Protein AF-A0A1N6NI63-F1 (afdb_monomer_lite)

Foldseek 3Di:
DDDDDDPDDPPPPDPDDPDPPPPPVDPDDLLRVLVVLLVVLVVVLVVCVVVVVPVSNVVSVVSNVVSVVSNVVVVPDDDD

Structure (mmCIF, N/CA/C/O backbone):
data_AF-A0A1N6NI63-F1
#
_entry.id   AF-A0A1N6NI63-F1
#
loop_
_atom_site.group_PDB
_atom_site.id
_atom_site.type_symbol
_atom_site.label_atom_id
_atom_site.label_alt_id
_atom_site.label_comp_id
_atom_site.label_asym_id
_atom_site.label_entity_id
_atom_site.label_seq_id
_atom_site.pdbx_PDB_ins_code
_atom_site.Cartn_x
_atom_site.Cartn_y
_atom_site.Cartn_z
_atom_site.occupancy
_atom_site.B_iso_or_equiv
_atom_site.auth_seq_id
_atom_site.auth_comp_id
_atom_site.auth_asym_id
_atom_site.auth_atom_id
_atom_site.pdbx_PDB_model_num
ATOM 1 N N . MET A 1 1 ? 62.835 33.799 -11.335 1.00 40.09 1 MET A N 1
ATOM 2 C CA . MET A 1 1 ? 62.368 32.399 -11.242 1.00 40.09 1 MET A CA 1
ATOM 3 C C . MET A 1 1 ? 61.181 32.391 -10.291 1.00 40.09 1 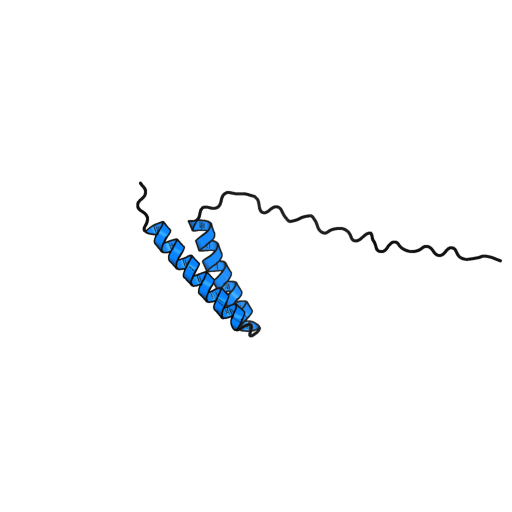MET A C 1
ATOM 5 O O . MET A 1 1 ? 61.390 32.448 -9.091 1.00 40.09 1 MET A O 1
ATOM 9 N N . SER A 1 2 ? 59.959 32.477 -10.825 1.00 43.06 2 SER A N 1
ATOM 10 C CA . SER A 1 2 ? 58.725 32.544 -10.029 1.00 43.06 2 SER A CA 1
ATOM 11 C C . SER A 1 2 ? 58.031 31.187 -10.119 1.00 43.06 2 SER A C 1
ATOM 13 O O . SER A 1 2 ? 57.487 30.839 -11.168 1.00 43.06 2 SER A O 1
ATOM 15 N N . GLY A 1 3 ? 58.168 30.379 -9.068 1.00 42.06 3 GLY A N 1
ATOM 16 C CA . GLY A 1 3 ? 57.471 29.105 -8.928 1.00 42.06 3 GLY A CA 1
ATOM 17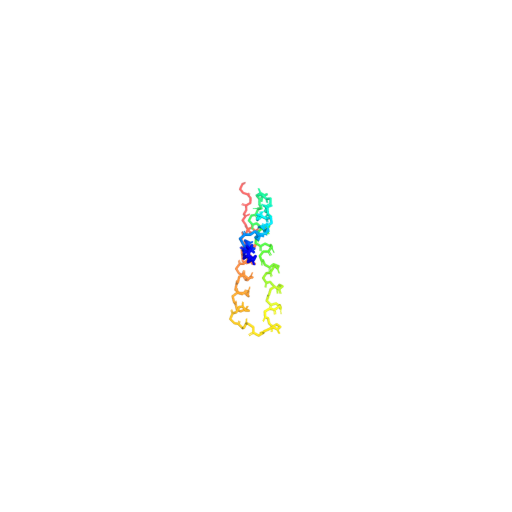 C C . GLY A 1 3 ? 56.052 29.369 -8.441 1.00 42.06 3 GLY A C 1
ATOM 18 O O . GLY A 1 3 ? 55.866 29.944 -7.373 1.00 42.06 3 GLY A O 1
ATOM 19 N N . LYS A 1 4 ? 55.066 28.991 -9.254 1.00 47.84 4 LYS A N 1
ATOM 20 C CA . LYS A 1 4 ? 53.640 29.067 -8.930 1.00 47.84 4 LYS A CA 1
ATOM 21 C C . LYS A 1 4 ? 53.349 28.183 -7.714 1.00 47.84 4 LYS A C 1
ATOM 23 O O . LYS A 1 4 ? 53.641 26.990 -7.758 1.00 47.84 4 LYS A O 1
ATOM 28 N N . ALA A 1 5 ? 52.768 28.762 -6.665 1.00 45.38 5 ALA A N 1
ATOM 29 C CA . ALA A 1 5 ? 52.110 27.987 -5.626 1.00 45.38 5 ALA A CA 1
ATOM 30 C C . ALA A 1 5 ? 50.872 27.325 -6.243 1.00 45.38 5 ALA A C 1
ATOM 32 O O . ALA A 1 5 ? 50.039 27.978 -6.873 1.00 45.38 5 ALA A O 1
ATOM 33 N N . CYS A 1 6 ? 50.839 26.004 -6.138 1.00 42.62 6 CYS A N 1
ATOM 34 C CA . CYS A 1 6 ? 49.693 25.171 -6.430 1.00 42.62 6 CYS A CA 1
ATOM 35 C C . CYS A 1 6 ? 48.716 25.336 -5.262 1.00 42.62 6 CYS A C 1
ATOM 37 O O . CYS A 1 6 ? 48.888 24.679 -4.239 1.00 42.62 6 CYS A O 1
ATOM 39 N N . ASP A 1 7 ? 47.738 26.233 -5.392 1.00 49.72 7 ASP A N 1
ATOM 40 C CA . ASP A 1 7 ? 46.590 26.252 -4.486 1.00 49.72 7 ASP A CA 1
ATOM 41 C C . ASP A 1 7 ? 45.691 25.071 -4.857 1.00 49.72 7 ASP A C 1
ATOM 43 O O . ASP A 1 7 ? 44.898 25.110 -5.800 1.00 49.72 7 ASP A O 1
ATOM 47 N N . THR A 1 8 ? 45.900 23.968 -4.146 1.00 49.34 8 THR A N 1
ATOM 48 C CA . THR A 1 8 ? 45.001 22.820 -4.122 1.00 49.34 8 THR A CA 1
ATOM 49 C C . THR A 1 8 ? 43.659 23.300 -3.578 1.00 49.34 8 THR A C 1
ATOM 51 O O . THR A 1 8 ? 43.541 23.621 -2.400 1.00 49.34 8 THR A O 1
ATOM 54 N N . LEU A 1 9 ? 42.653 23.394 -4.445 1.00 56.41 9 LEU A N 1
ATOM 55 C CA . LEU A 1 9 ? 41.271 23.615 -4.034 1.00 56.41 9 LEU A CA 1
ATOM 56 C C . LEU A 1 9 ? 40.805 22.371 -3.263 1.00 56.41 9 LEU A C 1
ATOM 58 O O . LEU A 1 9 ? 40.672 21.300 -3.855 1.00 56.41 9 LEU A O 1
ATOM 62 N N . ASP A 1 10 ? 40.598 22.522 -1.954 1.00 52.19 10 ASP A N 1
ATOM 63 C CA . ASP A 1 10 ? 39.987 21.517 -1.082 1.00 52.19 10 ASP A CA 1
ATOM 64 C C . ASP A 1 10 ? 38.605 21.123 -1.632 1.00 52.19 10 ASP A C 1
ATOM 66 O O . ASP A 1 10 ? 37.641 21.888 -1.575 1.00 52.19 10 ASP A O 1
ATOM 70 N N . ILE A 1 11 ? 38.511 19.910 -2.181 1.00 58.94 11 ILE A N 1
ATOM 71 C CA . ILE A 1 11 ? 37.267 19.291 -2.673 1.00 58.94 11 ILE A CA 1
ATOM 72 C C . ILE A 1 11 ? 36.336 18.889 -1.509 1.00 58.94 11 ILE A C 1
ATOM 74 O O . ILE A 1 11 ? 35.162 18.597 -1.725 1.00 58.94 11 ILE A O 1
ATOM 78 N N . ASP A 1 12 ? 36.816 18.945 -0.266 1.00 51.81 12 ASP A N 1
ATOM 79 C CA . ASP A 1 12 ? 36.104 18.420 0.902 1.00 51.81 12 ASP A CA 1
ATOM 80 C C . ASP A 1 12 ? 35.040 19.359 1.493 1.00 51.81 12 ASP A C 1
ATOM 82 O O . ASP A 1 12 ? 34.343 18.983 2.435 1.00 51.81 12 ASP A O 1
ATOM 86 N N . THR A 1 13 ? 34.822 20.551 0.927 1.00 60.56 13 THR A N 1
ATOM 87 C CA . THR A 1 13 ? 33.712 21.421 1.365 1.00 60.56 13 THR A CA 1
ATOM 88 C C . THR A 1 13 ? 32.470 21.199 0.503 1.00 60.56 13 THR A C 1
ATOM 90 O O . THR A 1 13 ? 31.984 22.105 -0.171 1.00 60.56 13 THR A O 1
ATOM 93 N N . VAL A 1 14 ? 31.938 19.975 0.511 1.00 60.44 14 VAL A N 1
ATOM 94 C CA . VAL A 1 14 ? 30.553 19.744 0.081 1.00 60.44 14 VAL A CA 1
ATOM 95 C C . VAL A 1 14 ? 29.652 20.254 1.209 1.00 60.44 14 VAL A C 1
ATOM 97 O O . VAL A 1 14 ? 29.736 19.722 2.318 1.00 60.44 14 VAL A O 1
ATOM 100 N N . PRO A 1 15 ? 28.791 21.265 0.978 1.00 59.69 15 PRO A N 1
ATOM 101 C CA . PRO A 1 15 ? 27.780 21.643 1.953 1.00 59.69 15 PRO A CA 1
ATOM 102 C C . PRO A 1 15 ? 26.924 20.409 2.217 1.00 59.69 15 PRO A C 1
ATOM 104 O O . PRO A 1 15 ? 26.266 19.903 1.303 1.00 59.69 15 PRO A O 1
ATOM 107 N N . GLN A 1 16 ? 26.984 19.881 3.439 1.00 58.19 16 GLN A N 1
ATOM 108 C CA . GLN A 1 16 ? 26.133 18.763 3.807 1.00 58.19 16 GLN A CA 1
ATOM 109 C C . GLN A 1 16 ? 24.676 19.223 3.647 1.00 58.19 16 GLN A C 1
ATOM 111 O O . GLN A 1 16 ? 24.321 20.288 4.164 1.00 58.19 16 GLN A O 1
ATOM 116 N N . PRO A 1 17 ? 23.838 18.494 2.885 1.00 56.75 17 PRO A N 1
ATOM 117 C CA . PRO A 1 17 ? 22.418 18.799 2.830 1.00 56.75 17 PRO A CA 1
ATOM 118 C C . PRO A 1 17 ? 21.879 18.744 4.262 1.00 56.75 17 PRO A C 1
ATOM 120 O O . PRO A 1 17 ? 22.356 17.903 5.027 1.00 56.75 17 PRO A O 1
ATOM 123 N N 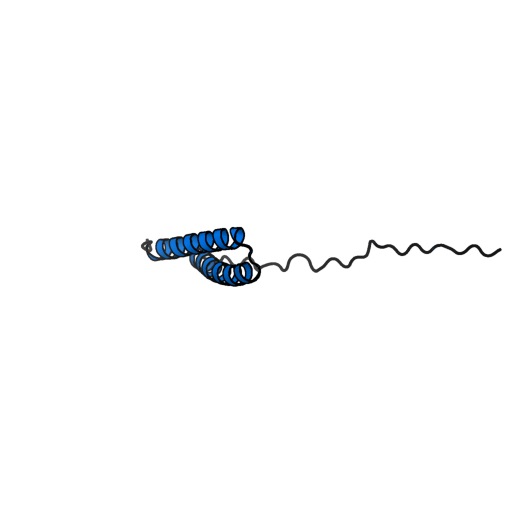. PRO A 1 18 ? 20.936 19.628 4.636 1.00 57.88 18 PRO A N 1
ATOM 124 C CA . PRO A 1 18 ? 20.417 19.692 5.991 1.00 57.88 18 PRO A CA 1
ATOM 125 C C . PRO A 1 18 ? 19.964 18.296 6.412 1.00 57.88 18 PRO A C 1
ATOM 127 O O . PRO A 1 18 ? 19.018 17.728 5.863 1.00 57.88 18 PRO A O 1
ATOM 130 N N . GLU A 1 19 ? 20.759 17.749 7.325 1.00 58.41 19 GLU A N 1
ATOM 131 C CA . GLU A 1 19 ? 20.482 16.666 8.244 1.00 58.41 19 GLU A CA 1
ATOM 132 C C . GLU A 1 19 ? 18.988 16.378 8.348 1.00 58.41 19 GLU A C 1
ATOM 134 O O . GLU A 1 19 ? 18.219 17.217 8.809 1.00 58.41 19 GLU A O 1
ATOM 139 N N . HIS A 1 20 ? 18.627 15.201 7.819 1.00 52.88 20 HIS A N 1
ATOM 140 C CA . HIS A 1 20 ? 17.343 14.514 7.916 1.00 52.88 20 HIS A CA 1
ATOM 141 C C . HIS A 1 20 ? 16.241 15.409 8.457 1.00 52.88 20 HIS A C 1
ATOM 143 O O . HIS A 1 20 ? 16.120 15.530 9.675 1.00 52.88 20 HIS A O 1
ATOM 149 N N . ALA A 1 21 ? 15.455 16.012 7.554 1.00 50.47 21 ALA A N 1
ATOM 150 C CA . ALA A 1 21 ? 14.193 16.651 7.897 1.00 50.47 21 ALA A CA 1
ATOM 151 C C . ALA A 1 21 ? 13.526 15.801 8.980 1.00 50.47 21 ALA A C 1
ATOM 153 O O . ALA A 1 21 ? 13.105 14.677 8.700 1.00 50.47 21 ALA A O 1
ATOM 154 N N . GLN A 1 22 ? 13.579 16.288 10.224 1.00 51.56 22 GLN A N 1
ATOM 155 C CA . GLN A 1 22 ? 13.064 15.570 11.374 1.00 51.56 22 GLN A CA 1
ATOM 156 C C . GLN A 1 22 ? 11.589 15.396 11.067 1.00 51.56 22 GLN A C 1
ATOM 158 O O . GLN A 1 22 ? 10.823 16.359 11.109 1.00 51.56 22 GLN A O 1
ATOM 163 N N . VAL A 1 23 ? 11.211 14.186 10.654 1.00 55.84 23 VAL A N 1
ATOM 164 C CA . VAL A 1 23 ? 9.812 13.801 10.601 1.00 55.84 23 VAL A CA 1
ATOM 165 C C . VAL A 1 23 ? 9.377 13.964 12.041 1.00 55.84 23 VAL A C 1
ATOM 167 O O . VAL A 1 23 ? 9.875 13.249 12.908 1.00 55.84 23 VAL A O 1
ATOM 170 N N . ALA A 1 24 ? 8.598 15.014 12.306 1.00 59.25 24 ALA A N 1
ATOM 171 C CA . ALA A 1 24 ? 8.118 15.309 13.639 1.00 59.25 24 ALA A CA 1
ATOM 172 C C . ALA A 1 24 ? 7.578 14.002 14.220 1.00 59.25 24 ALA A C 1
ATOM 174 O O . ALA A 1 24 ? 6.753 13.350 13.578 1.00 59.25 24 ALA A O 1
ATOM 175 N N . ASP A 1 25 ? 8.101 13.609 15.381 1.00 62.69 25 ASP A N 1
ATOM 176 C CA . ASP A 1 25 ? 7.801 12.344 16.056 1.00 62.69 25 ASP A CA 1
ATOM 177 C C . ASP A 1 25 ? 6.405 12.424 16.691 1.00 62.69 25 ASP A C 1
ATOM 179 O O . ASP A 1 25 ? 6.212 12.337 17.904 1.00 62.69 25 ASP A O 1
ATOM 183 N N . LEU A 1 26 ? 5.409 12.739 15.862 1.00 65.56 26 LEU A N 1
ATOM 184 C CA . LEU A 1 26 ? 4.021 12.707 16.253 1.00 65.56 26 LEU A CA 1
ATOM 185 C C . LEU A 1 26 ? 3.653 11.224 16.342 1.00 65.56 26 LEU A C 1
ATOM 187 O O . LEU A 1 26 ? 3.809 10.514 15.344 1.00 65.56 26 LEU A O 1
ATOM 191 N N . PRO A 1 27 ? 3.179 10.732 17.497 1.00 78.50 27 PRO A N 1
ATOM 192 C CA . PRO A 1 27 ? 2.790 9.339 17.620 1.00 78.50 27 PRO A CA 1
ATOM 193 C C . PRO A 1 27 ? 1.563 9.094 16.737 1.00 78.50 27 PRO A C 1
ATOM 195 O O . PRO A 1 27 ? 0.434 9.372 17.137 1.00 78.50 27 PRO A O 1
ATOM 198 N N . LEU A 1 28 ? 1.790 8.602 15.519 1.00 84.88 28 LEU A N 1
ATOM 199 C CA . LEU A 1 28 ? 0.725 8.180 14.619 1.00 84.88 28 LEU A CA 1
ATOM 200 C C . LEU A 1 28 ? 0.057 6.938 15.206 1.00 84.88 28 LEU A C 1
ATOM 202 O O . LEU A 1 28 ? 0.722 5.977 15.607 1.00 84.88 28 LEU A O 1
ATOM 206 N N . SER A 1 29 ? -1.270 6.935 15.241 1.00 93.38 29 SER A N 1
ATOM 207 C CA . SER A 1 29 ? -2.024 5.739 15.588 1.00 93.38 29 SER A CA 1
ATOM 208 C C . SER A 1 29 ? -1.778 4.637 14.554 1.00 93.38 29 SER A C 1
ATOM 210 O O . SER A 1 29 ? -1.534 4.897 13.375 1.00 93.38 29 SER A O 1
ATOM 212 N N . ALA A 1 30 ? -1.893 3.376 14.977 1.00 93.31 30 ALA A N 1
ATOM 213 C CA . ALA A 1 30 ? -1.735 2.236 14.071 1.00 93.31 30 ALA A CA 1
ATOM 214 C C . ALA A 1 30 ? -2.682 2.312 12.857 1.00 93.31 30 ALA A C 1
ATOM 216 O O . ALA A 1 30 ? -2.313 1.896 11.762 1.00 93.31 30 ALA A O 1
ATOM 217 N N . LEU A 1 31 ? -3.878 2.886 13.043 1.00 95.69 31 LEU A N 1
ATOM 218 C CA . LEU A 1 31 ? -4.841 3.104 11.967 1.00 95.69 31 LEU A CA 1
ATOM 219 C C . LEU A 1 31 ? -4.339 4.140 10.956 1.00 95.69 31 LEU A C 1
ATOM 221 O O . LEU A 1 31 ? -4.430 3.908 9.753 1.00 95.69 31 LEU A O 1
ATOM 225 N N . GLU A 1 32 ? -3.796 5.263 11.432 1.00 95.75 32 GLU A N 1
ATOM 226 C CA . GLU A 1 32 ? -3.219 6.302 10.570 1.00 95.75 32 GLU A CA 1
ATOM 227 C C . GLU A 1 32 ? -2.038 5.758 9.767 1.00 95.75 32 GLU A C 1
ATOM 229 O O . GLU A 1 32 ? -1.974 5.967 8.557 1.00 95.75 32 GLU A O 1
ATOM 234 N N . VAL A 1 33 ? -1.149 4.993 10.408 1.00 96.25 33 VAL A N 1
ATOM 235 C CA . VAL A 1 33 ? -0.011 4.358 9.728 1.00 96.25 33 VAL A CA 1
ATOM 236 C C . VAL A 1 33 ? -0.486 3.367 8.664 1.00 96.25 33 VAL A C 1
ATOM 238 O O . VAL A 1 33 ? -0.013 3.424 7.530 1.00 96.25 33 VAL A O 1
ATOM 241 N N . ALA A 1 34 ? -1.434 2.484 8.991 1.00 97.69 34 ALA A N 1
ATOM 242 C CA . ALA A 1 34 ? -1.948 1.501 8.037 1.00 97.69 34 ALA A CA 1
ATOM 243 C C . ALA A 1 34 ? -2.636 2.178 6.837 1.00 97.69 34 ALA A C 1
ATOM 245 O O . ALA A 1 34 ? -2.356 1.835 5.691 1.00 97.69 34 ALA A O 1
ATOM 246 N N . THR A 1 35 ? -3.447 3.209 7.087 1.00 97.81 35 THR A N 1
ATOM 247 C CA . THR A 1 35 ? -4.141 3.982 6.038 1.00 97.81 35 THR A CA 1
ATOM 248 C C . THR A 1 35 ? -3.154 4.716 5.127 1.00 97.81 35 THR A C 1
ATOM 250 O O . THR A 1 35 ? -3.311 4.744 3.902 1.00 97.81 35 THR A O 1
ATOM 253 N N . PHE A 1 36 ? -2.103 5.293 5.715 1.00 97.69 36 PHE A N 1
ATOM 254 C CA . PHE A 1 36 ? -1.038 5.948 4.966 1.00 97.69 36 PHE A CA 1
ATOM 255 C C . PHE A 1 36 ? -0.294 4.960 4.062 1.00 97.69 36 PHE A C 1
ATOM 257 O O . PHE A 1 36 ? -0.121 5.229 2.873 1.00 97.69 36 PHE A O 1
ATOM 264 N N . ILE A 1 37 ? 0.104 3.799 4.593 1.00 98.12 37 ILE A N 1
ATOM 265 C CA . ILE A 1 37 ? 0.803 2.762 3.821 1.00 98.12 37 ILE A CA 1
ATOM 266 C C . ILE A 1 37 ? -0.078 2.240 2.683 1.00 98.12 37 ILE A C 1
ATOM 268 O O . ILE A 1 37 ? 0.409 2.116 1.558 1.00 98.12 37 ILE A O 1
ATOM 272 N N . GLU A 1 38 ? -1.360 1.970 2.931 1.00 98.56 38 GLU A N 1
ATOM 273 C CA . GLU A 1 38 ? -2.301 1.514 1.900 1.00 98.56 38 GLU A CA 1
ATOM 274 C C . GLU A 1 38 ? -2.371 2.502 0.722 1.00 98.56 38 GLU A C 1
ATOM 276 O O . GLU A 1 38 ? -2.235 2.111 -0.441 1.00 98.56 38 GLU A O 1
ATOM 281 N N . SER A 1 39 ? -2.513 3.795 1.022 1.00 98.25 39 SER A N 1
ATOM 282 C CA . SER A 1 39 ? -2.614 4.848 0.004 1.00 98.25 39 SER A CA 1
ATOM 283 C C . SER A 1 39 ? -1.292 5.038 -0.747 1.00 98.25 39 SER A C 1
ATOM 285 O O . SER A 1 39 ? -1.252 5.001 -1.979 1.00 98.25 39 SER A O 1
ATOM 287 N N . MET A 1 40 ? -0.183 5.154 -0.012 1.00 98.50 40 MET A N 1
ATOM 288 C CA . MET A 1 40 ? 1.151 5.358 -0.581 1.00 98.50 40 MET A CA 1
ATOM 289 C C . MET A 1 40 ? 1.567 4.193 -1.488 1.00 98.50 40 MET A C 1
ATOM 291 O O . MET A 1 40 ? 2.091 4.402 -2.582 1.00 98.50 40 MET A O 1
ATOM 295 N N . THR A 1 41 ? 1.321 2.950 -1.073 1.00 98.62 41 THR A N 1
ATOM 296 C CA . THR A 1 41 ? 1.671 1.767 -1.876 1.00 98.62 41 THR A CA 1
ATOM 297 C C . THR A 1 41 ? 0.854 1.680 -3.165 1.00 98.62 41 THR A C 1
ATOM 299 O O . THR A 1 41 ? 1.393 1.258 -4.191 1.00 98.62 41 THR A O 1
ATOM 302 N N . ALA A 1 42 ? -0.401 2.142 -3.168 1.00 98.38 42 ALA A N 1
ATOM 303 C CA . ALA A 1 42 ? -1.213 2.234 -4.381 1.00 98.38 42 ALA A CA 1
ATOM 304 C C . ALA A 1 42 ? -0.609 3.205 -5.413 1.00 98.38 42 ALA A C 1
ATOM 306 O O . ALA A 1 42 ? -0.491 2.853 -6.594 1.00 98.38 42 ALA A O 1
ATOM 307 N N . GLU A 1 43 ? -0.178 4.390 -4.972 1.00 98.50 43 GLU A N 1
ATOM 308 C CA . GLU A 1 43 ? 0.463 5.404 -5.822 1.00 98.50 43 GLU A CA 1
ATOM 309 C C . GLU A 1 43 ? 1.824 4.934 -6.347 1.00 98.50 43 GLU A C 1
ATOM 311 O O . GLU A 1 43 ? 2.084 4.973 -7.555 1.00 98.50 43 GLU A O 1
ATOM 316 N N . LEU A 1 44 ? 2.675 4.403 -5.462 1.00 98.69 44 LEU A N 1
ATOM 317 C CA . LEU A 1 44 ? 3.976 3.843 -5.836 1.00 98.69 44 LEU A CA 1
ATOM 318 C C . LEU A 1 44 ? 3.826 2.731 -6.875 1.00 98.69 44 LEU A C 1
ATOM 320 O O . LEU A 1 44 ? 4.631 2.637 -7.804 1.00 98.69 44 LEU A O 1
ATOM 324 N N . ARG A 1 45 ? 2.783 1.900 -6.765 1.00 98.38 45 ARG A N 1
ATOM 325 C CA . ARG A 1 45 ? 2.551 0.804 -7.711 1.00 98.38 45 ARG A CA 1
ATOM 326 C C . ARG A 1 45 ? 2.204 1.327 -9.099 1.00 98.38 45 ARG A C 1
ATOM 328 O O . ARG A 1 45 ? 2.646 0.748 -10.090 1.00 98.38 45 ARG A O 1
ATOM 335 N N . LEU A 1 46 ? 1.433 2.411 -9.189 1.00 97.88 46 LEU A N 1
ATOM 336 C CA . LEU A 1 46 ? 1.125 3.057 -10.466 1.00 97.88 46 LEU A CA 1
ATOM 337 C C . LEU A 1 46 ? 2.408 3.554 -11.147 1.00 97.88 46 LEU A C 1
ATOM 339 O O . LEU A 1 46 ? 2.615 3.290 -12.332 1.00 97.88 46 LEU A O 1
ATOM 343 N N . MET A 1 47 ? 3.296 4.195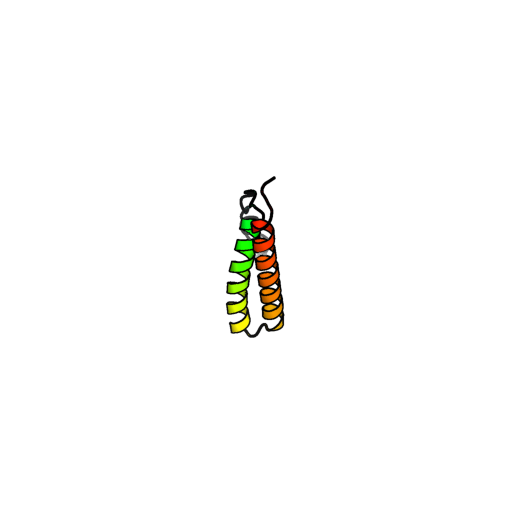 -10.384 1.00 98.56 47 MET A N 1
ATOM 344 C CA . MET A 1 47 ? 4.592 4.663 -10.885 1.00 98.56 47 MET A CA 1
ATOM 345 C C . MET A 1 47 ? 5.498 3.498 -11.303 1.00 98.56 47 MET A C 1
ATOM 347 O O . MET A 1 47 ? 6.038 3.505 -12.409 1.00 98.56 47 MET A O 1
ATOM 351 N N . ALA A 1 48 ? 5.605 2.455 -10.474 1.00 98.56 48 ALA A N 1
ATOM 352 C CA . ALA A 1 48 ? 6.415 1.268 -10.748 1.00 98.56 48 ALA A CA 1
ATOM 353 C C . ALA A 1 48 ? 5.964 0.524 -12.017 1.00 98.56 48 ALA A C 1
ATOM 355 O O . ALA A 1 48 ? 6.801 0.065 -12.797 1.00 98.56 48 ALA A O 1
ATOM 356 N N . ARG A 1 49 ? 4.650 0.459 -12.272 1.00 97.69 49 ARG A N 1
ATOM 357 C CA . ARG A 1 49 ? 4.094 -0.086 -13.521 1.00 97.69 49 ARG A CA 1
ATOM 358 C C . ARG A 1 49 ? 4.519 0.727 -14.737 1.00 97.69 49 ARG A C 1
ATOM 360 O O . ARG A 1 49 ? 4.863 0.140 -15.759 1.00 97.69 49 ARG A O 1
ATOM 367 N N . GLY A 1 50 ? 4.541 2.056 -14.618 1.00 98.00 50 GLY A N 1
ATOM 368 C CA . GLY A 1 50 ? 4.961 2.960 -15.694 1.00 98.00 50 GLY A CA 1
ATOM 369 C C . GLY A 1 50 ? 6.393 2.718 -16.180 1.00 98.00 50 GLY A C 1
ATOM 370 O O . GLY A 1 50 ? 6.687 2.937 -17.352 1.00 98.00 50 GLY A O 1
ATOM 371 N N . VAL A 1 51 ? 7.264 2.200 -15.309 1.00 98.38 51 VAL A N 1
ATOM 372 C CA . VAL A 1 51 ? 8.668 1.873 -15.618 1.00 98.38 51 VAL A CA 1
ATOM 373 C C . VAL A 1 51 ? 8.963 0.366 -15.639 1.00 98.38 51 VAL A C 1
ATOM 375 O O . VAL A 1 51 ? 10.125 -0.029 -15.662 1.00 98.38 51 VAL A O 1
ATOM 378 N N . ARG A 1 52 ? 7.926 -0.487 -15.678 1.00 97.62 52 ARG A N 1
ATOM 379 C CA . ARG A 1 52 ? 8.034 -1.960 -15.783 1.00 97.62 52 ARG A CA 1
ATOM 380 C C . ARG A 1 52 ? 8.850 -2.623 -14.661 1.00 97.62 52 ARG A C 1
ATOM 382 O O . ARG A 1 52 ? 9.565 -3.597 -14.888 1.00 97.62 52 ARG A O 1
ATOM 389 N N . LEU A 1 53 ? 8.744 -2.113 -13.436 1.00 98.62 53 LEU A N 1
ATOM 390 C CA . LEU A 1 53 ? 9.344 -2.740 -12.254 1.00 98.62 53 LEU A CA 1
ATOM 391 C C . LEU A 1 53 ? 8.397 -3.810 -11.688 1.00 98.62 53 LEU A C 1
ATOM 393 O O . LEU A 1 53 ? 7.795 -3.624 -10.631 1.00 98.62 53 LEU A O 1
ATOM 397 N N . ASP A 1 54 ? 8.237 -4.925 -12.402 1.00 98.06 54 ASP A N 1
ATOM 398 C CA . ASP A 1 54 ? 7.191 -5.928 -12.129 1.00 98.06 54 ASP A CA 1
ATOM 399 C C . ASP A 1 54 ? 7.290 -6.543 -10.721 1.00 98.06 54 ASP A C 1
ATOM 401 O O . ASP A 1 54 ? 6.297 -6.615 -9.995 1.00 98.06 54 ASP A O 1
ATOM 405 N N . THR A 1 55 ? 8.500 -6.904 -10.283 1.00 98.62 55 THR A N 1
ATOM 406 C CA . THR A 1 55 ? 8.743 -7.422 -8.925 1.00 98.62 55 THR A CA 1
ATOM 407 C C . THR A 1 55 ? 8.391 -6.394 -7.849 1.00 98.62 55 THR A C 1
ATOM 409 O O . THR A 1 55 ? 7.800 -6.737 -6.827 1.00 98.62 55 THR A O 1
ATOM 412 N N . LEU A 1 56 ? 8.702 -5.113 -8.078 1.00 98.62 56 LEU A N 1
ATOM 413 C CA . LEU A 1 56 ? 8.334 -4.046 -7.147 1.00 98.62 56 LEU A CA 1
ATOM 414 C C . LEU A 1 56 ? 6.813 -3.855 -7.111 1.00 98.62 56 LEU A C 1
ATOM 416 O O . LEU A 1 56 ? 6.244 -3.690 -6.038 1.00 98.62 56 LEU A O 1
ATOM 420 N N . CYS A 1 57 ? 6.138 -3.940 -8.261 1.00 98.69 57 CYS A N 1
ATOM 421 C CA . CYS A 1 57 ? 4.678 -3.869 -8.326 1.00 98.69 57 CYS A CA 1
ATOM 422 C C . CYS A 1 57 ? 4.012 -4.965 -7.491 1.00 98.69 57 CYS A C 1
ATOM 424 O O . CYS A 1 57 ? 3.001 -4.700 -6.841 1.00 98.69 57 CYS A O 1
ATOM 426 N N . TYR A 1 58 ? 4.575 -6.176 -7.509 1.00 98.31 58 TYR A N 1
ATOM 427 C CA . TYR A 1 58 ? 4.111 -7.290 -6.688 1.00 98.31 58 TYR A CA 1
ATOM 428 C C . TYR A 1 58 ? 4.243 -6.982 -5.192 1.00 98.31 58 TYR A C 1
ATOM 430 O O . TYR A 1 58 ? 3.262 -7.095 -4.460 1.00 98.31 58 TYR A O 1
ATOM 438 N N . PHE A 1 59 ? 5.417 -6.528 -4.740 1.00 98.69 59 PHE A N 1
ATOM 439 C CA . PHE A 1 59 ? 5.625 -6.196 -3.327 1.00 98.69 59 PHE A CA 1
ATOM 440 C C . PHE A 1 59 ? 4.759 -5.028 -2.854 1.00 98.69 59 PHE A C 1
ATOM 442 O O . PHE A 1 59 ? 4.239 -5.070 -1.744 1.00 98.69 59 PHE A O 1
ATOM 449 N N . LEU A 1 60 ? 4.557 -4.016 -3.698 1.00 98.69 60 LEU A N 1
ATOM 450 C CA . LEU A 1 60 ? 3.674 -2.895 -3.382 1.00 98.69 60 LEU A CA 1
ATOM 451 C C . LEU A 1 60 ? 2.212 -3.335 -3.278 1.00 98.69 60 LEU A C 1
ATOM 453 O O . LEU A 1 60 ? 1.510 -2.880 -2.382 1.00 98.69 60 LEU A O 1
ATOM 457 N N . GLU A 1 61 ? 1.754 -4.247 -4.141 1.00 98.62 61 GLU A N 1
ATOM 458 C CA . GLU A 1 61 ? 0.405 -4.806 -4.013 1.00 98.62 61 GLU A CA 1
ATOM 459 C C . GLU A 1 61 ? 0.252 -5.635 -2.737 1.00 98.62 61 GLU A C 1
ATOM 461 O O . GLU A 1 61 ? -0.744 -5.489 -2.035 1.00 98.62 61 GLU A O 1
ATOM 466 N N . MET A 1 62 ? 1.244 -6.464 -2.409 1.00 98.56 62 MET A N 1
ATOM 467 C CA . MET A 1 62 ? 1.243 -7.226 -1.162 1.00 98.56 62 MET A CA 1
ATOM 468 C C . MET A 1 62 ? 1.203 -6.321 0.072 1.00 98.56 62 MET A C 1
ATOM 470 O O . MET A 1 62 ? 0.393 -6.550 0.964 1.00 98.56 62 MET A O 1
ATOM 474 N N . ALA A 1 63 ? 2.043 -5.284 0.113 1.00 98.62 63 ALA A N 1
ATOM 475 C CA . ALA A 1 63 ? 2.073 -4.331 1.219 1.00 98.62 63 ALA A CA 1
ATOM 476 C C . ALA A 1 63 ? 0.739 -3.584 1.367 1.00 98.62 63 ALA A C 1
ATOM 478 O O . ALA A 1 63 ? 0.281 -3.363 2.486 1.00 98.62 63 ALA A O 1
ATOM 479 N N . ARG A 1 64 ? 0.092 -3.245 0.244 1.00 98.62 64 ARG A N 1
ATOM 480 C CA . ARG A 1 64 ? -1.241 -2.638 0.237 1.00 98.62 64 ARG A CA 1
ATOM 481 C C . ARG A 1 64 ? -2.283 -3.560 0.863 1.00 98.62 64 ARG A C 1
ATOM 483 O O . ARG A 1 64 ? -3.005 -3.128 1.749 1.00 98.62 64 ARG A O 1
ATOM 490 N N . VAL A 1 65 ? -2.326 -4.823 0.431 1.00 98.50 65 VAL A N 1
ATOM 491 C CA . VAL A 1 65 ? -3.258 -5.831 0.965 1.00 98.50 65 VAL A CA 1
ATOM 492 C C . VAL A 1 65 ? -3.046 -6.047 2.464 1.00 98.50 65 VAL A C 1
ATOM 494 O O . VAL A 1 65 ? -4.018 -6.070 3.213 1.00 98.50 65 VAL A O 1
ATOM 497 N N . GLU A 1 66 ? -1.794 -6.154 2.914 1.00 98.50 66 GLU A N 1
ATOM 498 C CA . GLU A 1 66 ? -1.467 -6.281 4.340 1.00 98.50 66 GLU A CA 1
ATOM 499 C C . GLU A 1 66 ? -1.983 -5.073 5.140 1.00 98.50 66 GLU A C 1
ATOM 501 O O . GLU A 1 66 ? -2.601 -5.235 6.190 1.00 98.50 66 GLU A O 1
ATOM 506 N N . ALA A 1 67 ? -1.800 -3.854 4.622 1.00 98.44 67 ALA A N 1
ATOM 507 C CA . ALA A 1 67 ? -2.305 -2.641 5.256 1.00 98.44 67 ALA A CA 1
ATOM 508 C C . ALA A 1 67 ? -3.842 -2.614 5.335 1.00 98.44 67 ALA A C 1
ATOM 510 O O . ALA A 1 67 ? -4.383 -2.310 6.399 1.00 98.44 67 ALA A O 1
ATOM 511 N N . SER A 1 68 ? -4.545 -2.997 4.261 1.00 98.38 68 SER A N 1
ATOM 512 C CA . SER A 1 68 ? -6.013 -3.098 4.251 1.00 98.38 68 SER A CA 1
ATOM 513 C C . SER A 1 68 ? -6.519 -4.085 5.311 1.00 98.38 68 SER A C 1
ATOM 515 O O . SER A 1 68 ? -7.430 -3.764 6.074 1.00 98.38 68 SER A O 1
ATOM 517 N N . ILE A 1 69 ? -5.881 -5.256 5.428 1.00 98.06 69 ILE A N 1
ATOM 518 C CA . ILE A 1 69 ? -6.211 -6.257 6.455 1.00 98.06 69 ILE A CA 1
ATOM 519 C C . ILE A 1 69 ? -6.041 -5.664 7.860 1.00 98.06 69 ILE A C 1
ATOM 521 O O .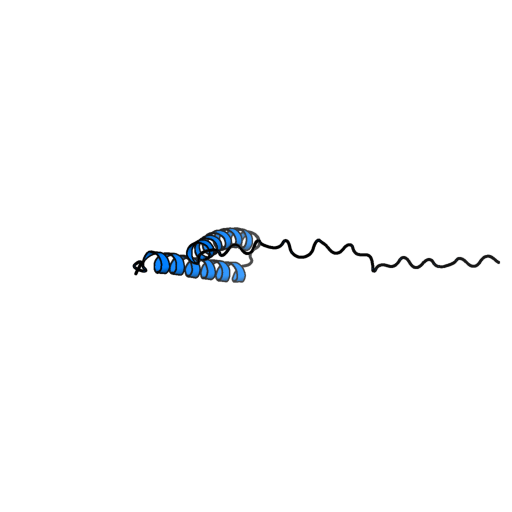 ILE A 1 69 ? -6.901 -5.851 8.721 1.00 98.06 69 ILE A O 1
ATOM 525 N N . GLN A 1 70 ? -4.964 -4.916 8.103 1.00 97.81 70 GLN A N 1
ATOM 526 C CA . GLN A 1 70 ? -4.731 -4.287 9.405 1.00 97.81 70 GLN A CA 1
ATOM 527 C C . GLN A 1 70 ? -5.776 -3.217 9.738 1.00 97.81 70 GLN A C 1
ATOM 529 O O . GLN A 1 70 ? -6.216 -3.138 10.886 1.00 97.81 70 GLN A O 1
ATOM 534 N N . ILE A 1 71 ? -6.222 -2.429 8.757 1.00 97.88 71 ILE A N 1
ATOM 535 C CA . ILE A 1 71 ? -7.307 -1.451 8.938 1.00 97.88 71 ILE A CA 1
ATOM 536 C C . ILE A 1 71 ? -8.588 -2.157 9.391 1.00 97.88 71 ILE A C 1
ATOM 538 O O . ILE A 1 71 ? -9.201 -1.749 10.381 1.00 97.88 71 ILE A O 1
ATOM 542 N N . GLU A 1 72 ? -8.964 -3.246 8.718 1.00 97.00 72 GLU A N 1
ATOM 543 C CA . GLU A 1 72 ? -10.145 -4.041 9.070 1.00 97.00 72 GLU A CA 1
ATOM 544 C C . GLU A 1 72 ? -10.035 -4.636 10.479 1.00 97.00 72 GLU A C 1
ATOM 546 O O . GLU A 1 72 ? -10.977 -4.540 11.268 1.00 97.00 72 GLU A O 1
ATOM 551 N N . GLN A 1 73 ? -8.877 -5.196 10.839 1.00 95.88 73 GLN A N 1
ATOM 552 C CA . GLN A 1 73 ? -8.644 -5.757 12.173 1.00 95.88 73 GLN A CA 1
ATOM 553 C C . GLN A 1 73 ? -8.737 -4.702 13.279 1.00 95.88 73 GLN A C 1
ATOM 555 O O . GLN A 1 73 ? -9.310 -4.963 14.341 1.00 95.88 73 GLN A O 1
ATOM 560 N N . ILE A 1 74 ? -8.192 -3.505 13.046 1.00 95.12 74 ILE A N 1
ATOM 561 C CA . ILE A 1 74 ? -8.270 -2.392 13.999 1.00 95.12 74 ILE A CA 1
ATOM 562 C C . ILE A 1 74 ? -9.722 -1.930 14.154 1.00 95.12 74 ILE A C 1
ATOM 564 O O . ILE A 1 74 ? -10.172 -1.719 15.280 1.00 95.12 74 ILE A O 1
ATOM 568 N N . ALA A 1 75 ? -10.465 -1.816 13.051 1.00 91.38 75 ALA A N 1
ATOM 569 C CA . ALA A 1 75 ? -11.872 -1.422 13.066 1.00 91.38 75 ALA A CA 1
ATOM 570 C C . ALA A 1 75 ? -12.775 -2.462 13.753 1.00 91.38 75 ALA A C 1
ATOM 572 O O . ALA A 1 75 ? -13.734 -2.095 14.431 1.00 91.38 75 ALA A O 1
ATOM 573 N N . ALA A 1 76 ? -12.461 -3.752 13.609 1.00 91.25 76 ALA A N 1
ATOM 574 C CA . ALA A 1 76 ? -13.210 -4.854 14.207 1.00 91.25 76 ALA A CA 1
ATOM 575 C C . ALA A 1 76 ? -12.911 -5.070 15.701 1.00 91.25 76 ALA A C 1
ATOM 577 O O . ALA A 1 76 ? -13.652 -5.792 16.373 1.00 91.25 76 ALA A O 1
ATOM 578 N N . ARG A 1 77 ? -11.840 -4.475 16.246 1.00 85.88 77 ARG A N 1
ATOM 579 C CA . ARG A 1 77 ? -11.477 -4.646 17.655 1.00 85.88 77 ARG A CA 1
ATOM 580 C C . ARG A 1 77 ? -12.465 -3.884 18.551 1.00 85.88 77 ARG A C 1
ATOM 582 O O . ARG A 1 77 ? -12.518 -2.655 18.476 1.00 85.88 77 ARG A O 1
ATOM 589 N N . PRO A 1 78 ? -13.218 -4.563 19.439 1.00 67.75 78 PRO A N 1
ATOM 590 C CA . PRO A 1 78 ? -14.090 -3.869 20.375 1.00 67.75 78 PRO A CA 1
ATOM 591 C C . PRO A 1 78 ? -13.246 -2.971 21.285 1.00 67.75 78 PRO A C 1
ATOM 593 O O . PRO A 1 78 ? -12.230 -3.413 21.831 1.00 67.75 78 PRO A O 1
ATOM 596 N N . ARG A 1 79 ? -13.652 -1.703 21.430 1.00 61.88 79 ARG A N 1
ATOM 597 C CA . ARG A 1 79 ? -13.096 -0.812 22.456 1.00 61.88 79 ARG A CA 1
ATOM 598 C C . ARG A 1 79 ? -13.455 -1.421 23.814 1.00 61.88 79 ARG A C 1
ATOM 600 O O . ARG A 1 79 ? -14.634 -1.459 24.156 1.00 61.88 79 ARG A O 1
ATOM 607 N N . ALA A 1 80 ? -12.453 -1.980 24.490 1.00 54.53 80 ALA A N 1
ATOM 608 C CA . ALA A 1 80 ? -12.566 -2.482 25.856 1.00 54.53 80 ALA A CA 1
ATOM 609 C C . ALA A 1 80 ? -12.786 -1.332 26.845 1.00 54.53 80 ALA A C 1
ATOM 611 O O . ALA A 1 80 ? -12.274 -0.221 26.566 1.00 54.53 80 ALA A O 1
#

Radius of gyration: 24.24 Å; chains: 1; bounding box: 76×40×42 Å

Sequence (80 aa):
MSGKACDTLDIDTVPQPPEHAQVADLPLSALEVATFIESMTAELRLMARGVRLDTLCYFLEMARVEASIQIEQIAARPRA

Secondary structure (DSSP, 8-state):
--PPP-----TT------S----------HHHHHHHHHHHHHHHHHHHHHTT-HHHHHHHHHHHHHHHHHHHHHHHS---

pLDDT: mean 81.3, std 21.06, range [40.09, 98.69]

=== Feature glossary ===
A reading guide for the features in this record.

Start from the sequence.

  · Sequence gives the chain of amino acids in standard one-letter code (A=alanine, C=cysteine, …, Y=tyrosine), read N→C. It is the only feature that is directly encoded by the gene; all structural features are derived from the folded form of this sequence.

Fold it, and you get atomic coordinates and the backbone conformation that goes with them.

  · Structure coordinates are given as an mmCIF _atom_site loop: one row per atom with element, residue name, chain id, sequence number, and x/y/z position in Å. Only the four main-chain atoms per residue are included here; side chains are omitted to keep the record compact.

  · Backbone dihedral angles. Every residue except chain termini has a φ (preceding-C → N → Cα → C) and a ψ (N → Cα → C → next-N). They are reported in degrees following the IUPAC sign convention. Secondary structure is essentially a statement about which (φ, ψ) basin each residue occupies.

  · Eight-state secondary structure (DSSP): H is the canonical α-helix, G the tighter 3₁₀-helix, I the wider π-helix; E/B are β-structure, T and S are turns and bends, and '-' is everything else. DSSP derives these from the pattern of main-chain N–H···O=C hydrogen bonds, not from the sequence.

  · SS3 is a coarse helix/strand/coil call (letters a/b/c) made by the P-SEA algorithm from inter-Cα distances and dihedrals. It is less detailed than DSSP but needs only Cα positions.

Summarize the fold with a handful of shape descriptors and a per-residue structural alphabet.

  · Radius of gyration (Rg) is the root-mean-square distance of Cα atoms from their centroid — a single number for overall size and compactness. A globular domain of N residues has Rg ≈ 2.2·N^0.38 Å; an extended or disordered chain has a much larger Rg. The Cα contact count is the number of residue pairs whose Cα atoms are within 8 Å and are more than four positions apart in sequence — a standard proxy for tertiary packing density. The bounding box is the smallest axis-aligned box enclosing all Cα atoms.

  · 3Di is Foldseek's structural alphabet. Each residue is assigned one of twenty discrete states based on how its Cα sits relative to its spatial (not sequential) neighbors. Aligning 3Di strings finds structural homologs roughly as well as full 3D superposition, but orders of magnitude faster.

  · Solvent-accessible surface area (SASA) is the area in Å² traced out by the centre of a 1.4 Å probe sphere (a water molecule) rolled over the protein's van der Waals surface (Shrake–Rupley / Lee–Richards construction). Buried residues have near-zero SASA; fully exposed residues can exceed 200 Å². The total SASA scales roughly with the number of surface residues.

Ask how reliable the model is.

  · For AlphaFold models, the B-factor field carries pLDDT — the model's own estimate of local accuracy on a 0–100 scale. Regions with pLDDT<50 should be treated as essentially unmodeled; they often correspond to intrinsically disordered segments.

  · For experimental (PDB) structures, the B-factor (temperature factor) quantifies the positional spread of each atom in the crystal — a combination of thermal vibration and static disorder — in units of Å². High B-factors mark flexible loops or poorly resolved regions; low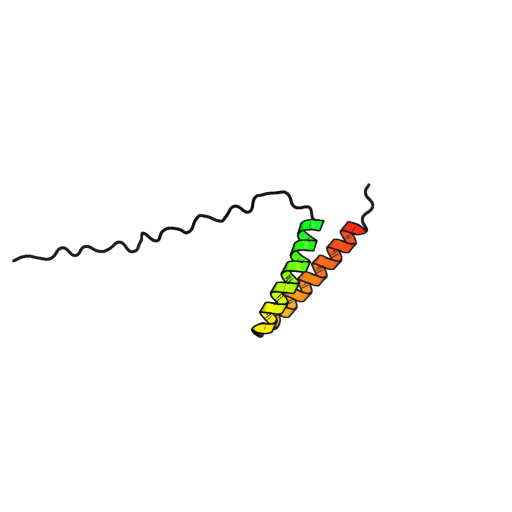 B-factors mark the rigid, well-ordered core.

  · Predicted Aligned Error (PAE) is an AlphaFold confidence matrix: entry (i, j) is the expected error in the position of residue j, in ångströms, when the prediction is superimposed on the true structure at residue i. Low PAE within a block of residues means that block is internally rigid and well-predicted; high PAE between two blocks means their relative placement is uncertain even if each block individually is confident.

Place it in context: what it resembles, what it is annotated as, and how it looks.

  · Structural nearest neighbors (via Foldseek easy-search vs the PDB). Reported per hit: target PDB id, E-value, and alignment TM-score. A TM-score above ~0.5 is the conventional threshold for 'same fold'.

  · Functional annotations link the protein to curated databases. InterPro entries identify conserved domains and families by matching the sequence against member-database signatures (Pfam, PROSITE, CDD, …). Gene Ontology (GO) terms describe molecular function, biological process, and cellular component in a controlled vocabulary. CATH places the structure in a hierarchical fold classification (Class/Architecture/Topology/Homologous-superfamily). The organism is the source species.

  · The contact map is a binary N×N matrix image: pixel (i, j) is dark where Cα_i and Cα_j are within 8 Å and |i−j|>4. Because the |i−j|>4 filter removes local helical contacts, off-diagonal stripes parallel to the main diagonal indicate parallel β-sheets; stripes perpendicular to it indicate antiparallel β-sheets. The Ramachandran plot scatters every residue's (φ, ψ) pair against the sterically allowed regions. The PAE heatmap renders the predicted-aligned-error matrix.

  · Six rendered views show the 3D structure from the faces of a cube — i.e. along ±x, ±y, ±z. Rendering representation is drawn randomly per protein from cartoon (secondary-structure ribbons), sticks (backbone bonds), or molecular surface; coloring is either N→C rainbow (blue at the N-terminus through red at the C-terminus) or one color per chain.